Protein AF-A0AAU2W0Y4-F1 (afdb_monomer_lite)

pLDDT: mean 79.83, std 18.47, range [39.81, 97.69]

Structure (mmCIF, N/CA/C/O backbone):
data_AF-A0AAU2W0Y4-F1
#
_entry.id   AF-A0AAU2W0Y4-F1
#
loop_
_atom_site.group_PDB
_atom_site.id
_atom_site.type_symbol
_atom_site.label_atom_id
_atom_site.label_alt_id
_atom_site.label_comp_id
_atom_site.label_asym_id
_atom_site.label_entity_id
_atom_site.label_seq_id
_atom_site.pdbx_PDB_ins_code
_atom_site.Cartn_x
_atom_site.Cartn_y
_atom_site.Cartn_z
_atom_site.occupancy
_atom_site.B_iso_or_equiv
_atom_site.auth_seq_id
_atom_site.auth_comp_id
_atom_site.auth_asym_id
_atom_site.auth_atom_id
_atom_site.pdbx_PDB_model_num
ATOM 1 N N . MET A 1 1 ? -5.511 11.764 26.753 1.00 40.94 1 MET A N 1
ATOM 2 C CA . MET A 1 1 ? -4.350 10.868 26.915 1.00 40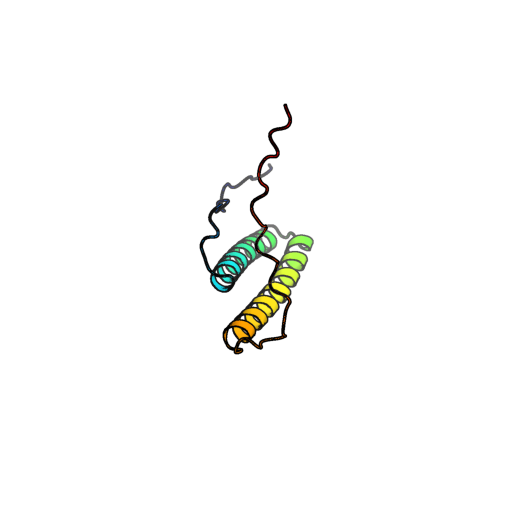.94 1 MET A CA 1
ATOM 3 C C . MET A 1 1 ? -3.888 10.467 25.529 1.00 40.94 1 MET A C 1
ATOM 5 O O . MET A 1 1 ? -4.533 9.649 24.896 1.00 40.94 1 MET A O 1
ATOM 9 N N . ILE A 1 2 ? -2.864 11.138 25.008 1.00 41.22 2 ILE A N 1
ATOM 10 C CA . ILE A 1 2 ? -2.323 10.858 23.676 1.00 41.22 2 ILE A CA 1
ATOM 11 C C . ILE A 1 2 ? -1.320 9.724 23.881 1.00 41.22 2 ILE A C 1
ATOM 13 O O . ILE A 1 2 ? -0.208 9.955 24.353 1.00 41.22 2 ILE A O 1
ATOM 17 N N . GLY A 1 3 ? -1.757 8.488 23.646 1.00 39.81 3 GLY A N 1
ATOM 18 C CA . GLY A 1 3 ? -0.917 7.298 23.734 1.00 39.81 3 GLY A CA 1
ATOM 19 C C . GLY A 1 3 ? 0.100 7.279 22.599 1.00 39.81 3 GLY A C 1
ATOM 20 O O . GLY A 1 3 ? -0.109 6.634 21.577 1.00 39.81 3 GLY A O 1
ATOM 21 N N . ILE A 1 4 ? 1.208 7.998 22.768 1.00 50.03 4 ILE A N 1
ATOM 22 C CA . ILE A 1 4 ? 2.388 7.856 21.916 1.00 50.03 4 ILE A CA 1
ATOM 23 C C . ILE A 1 4 ? 3.060 6.535 22.311 1.00 50.03 4 ILE A C 1
ATOM 25 O O . ILE A 1 4 ? 3.946 6.505 23.160 1.00 50.03 4 ILE A O 1
ATOM 29 N N . LEU A 1 5 ? 2.607 5.421 21.735 1.00 47.41 5 LEU A N 1
ATOM 30 C CA . LEU A 1 5 ? 3.335 4.154 21.797 1.00 47.41 5 LEU A CA 1
ATOM 31 C C . LEU A 1 5 ? 4.528 4.222 20.820 1.00 47.41 5 LEU A C 1
ATOM 33 O O . LEU A 1 5 ? 4.320 4.381 19.613 1.00 47.41 5 LEU A O 1
ATOM 37 N N . PRO A 1 6 ? 5.780 4.109 21.304 1.00 53.19 6 PRO A N 1
ATOM 38 C CA . PRO A 1 6 ? 6.969 4.132 20.468 1.00 53.19 6 PRO A CA 1
ATOM 39 C C . PRO A 1 6 ? 7.154 2.731 19.893 1.00 53.19 6 PRO A C 1
ATOM 41 O O . PRO A 1 6 ? 7.635 1.828 20.571 1.00 53.19 6 PRO A O 1
ATOM 44 N N . GLY A 1 7 ? 6.717 2.506 18.660 1.00 45.34 7 GLY A N 1
ATOM 45 C CA . GLY A 1 7 ? 6.619 1.123 18.211 1.00 45.34 7 GLY A CA 1
ATOM 46 C C . GLY A 1 7 ? 6.476 0.917 16.727 1.00 45.34 7 GLY A C 1
ATOM 47 O O . GLY A 1 7 ? 5.701 0.059 16.356 1.00 45.34 7 GLY A O 1
ATOM 48 N N . LEU A 1 8 ? 7.205 1.667 15.903 1.00 45.44 8 LEU A N 1
ATOM 49 C CA . LEU A 1 8 ? 7.751 1.177 14.636 1.00 45.44 8 LEU A CA 1
ATOM 50 C C . LEU A 1 8 ? 8.947 2.065 14.317 1.00 45.44 8 LEU A C 1
ATOM 52 O O . LEU A 1 8 ? 8.824 3.264 14.069 1.00 45.44 8 LEU A O 1
ATOM 56 N N . ARG A 1 9 ? 10.135 1.475 14.456 1.00 52.22 9 ARG A N 1
ATOM 57 C CA . ARG A 1 9 ? 11.406 2.109 14.128 1.00 52.22 9 ARG A CA 1
ATOM 58 C C . ARG A 1 9 ? 11.279 2.809 12.783 1.00 52.22 9 ARG A C 1
ATOM 60 O O . ARG A 1 9 ? 10.976 2.181 11.774 1.00 52.22 9 ARG A O 1
ATOM 67 N N . CYS A 1 10 ? 11.635 4.086 12.784 1.00 41.81 10 CYS A N 1
ATOM 68 C CA . CYS A 1 10 ? 12.275 4.733 11.656 1.00 41.81 10 CYS A CA 1
ATOM 69 C C . CYS A 1 10 ? 13.496 3.876 11.260 1.00 41.81 10 CYS A C 1
ATOM 71 O O . CYS A 1 10 ? 14.606 4.083 11.745 1.00 41.81 10 CYS A O 1
ATOM 73 N N . LEU A 1 11 ? 13.288 2.828 10.458 1.00 45.41 11 LEU A N 1
ATOM 74 C CA . LEU A 1 11 ? 14.351 2.052 9.829 1.00 45.41 11 LEU A CA 1
ATOM 75 C C . LEU A 1 11 ? 14.896 2.908 8.687 1.00 45.41 11 LEU A C 1
ATOM 77 O O . LEU A 1 11 ? 14.592 2.740 7.510 1.00 45.41 11 LEU A O 1
ATOM 81 N N . HIS A 1 12 ? 15.719 3.874 9.082 1.00 52.03 12 HIS A N 1
ATOM 82 C CA . HIS A 1 12 ? 16.594 4.674 8.239 1.00 52.03 12 HIS A CA 1
ATOM 83 C C . HIS A 1 12 ? 17.704 3.806 7.606 1.00 52.03 12 HIS A C 1
ATOM 85 O O . HIS A 1 12 ? 18.880 4.137 7.673 1.00 52.03 12 HIS A O 1
ATOM 91 N N . GLN A 1 13 ? 17.376 2.666 6.993 1.00 53.81 13 GLN A N 1
ATOM 92 C CA . GLN A 1 13 ? 18.331 1.901 6.187 1.00 53.81 13 GLN A CA 1
ATOM 93 C C . GLN A 1 13 ? 17.608 1.078 5.118 1.00 53.81 13 GLN A C 1
ATOM 95 O O . GLN A 1 13 ? 17.450 -0.133 5.204 1.00 53.81 13 GLN A O 1
ATOM 100 N N . THR A 1 14 ? 17.207 1.760 4.046 1.00 50.97 14 THR A N 1
ATOM 101 C CA . THR A 1 14 ? 16.745 1.115 2.811 1.00 50.97 14 THR A CA 1
ATOM 102 C C . THR A 1 14 ? 17.955 0.708 1.972 1.00 50.97 14 THR A C 1
ATOM 104 O O . THR A 1 14 ? 18.307 1.349 0.988 1.00 50.97 14 THR A O 1
ATOM 107 N N . ARG A 1 15 ? 18.640 -0.359 2.397 1.00 52.53 15 ARG A N 1
ATOM 108 C CA . ARG A 1 15 ? 19.684 -1.032 1.599 1.00 52.53 15 ARG A CA 1
ATOM 109 C C . ARG A 1 15 ? 19.156 -2.272 0.859 1.00 52.53 15 ARG A C 1
ATOM 111 O O . ARG A 1 15 ? 19.947 -3.022 0.298 1.00 52.53 15 ARG A O 1
ATOM 118 N N . GLY A 1 16 ? 17.840 -2.494 0.873 1.00 60.53 16 GLY A N 1
ATOM 119 C CA . GLY A 1 16 ? 17.159 -3.583 0.168 1.00 60.53 16 GLY A CA 1
ATOM 120 C C . GLY A 1 16 ? 16.666 -3.180 -1.224 1.00 60.53 16 GLY A C 1
ATOM 121 O O . GLY A 1 16 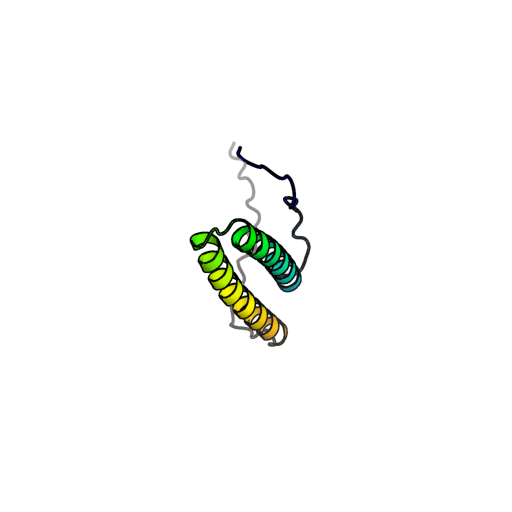? 16.433 -2.003 -1.506 1.00 60.53 16 GLY A O 1
ATOM 122 N N . GLY A 1 17 ? 16.496 -4.170 -2.106 1.00 72.44 17 GLY A N 1
ATOM 123 C CA . GLY A 1 17 ? 15.875 -3.976 -3.418 1.00 72.44 17 GLY A CA 1
ATOM 124 C C . GLY A 1 17 ? 14.423 -3.491 -3.312 1.00 72.44 17 GLY A C 1
ATOM 125 O O . GLY A 1 17 ? 13.773 -3.639 -2.278 1.00 72.44 17 GLY A O 1
ATOM 126 N N . SER A 1 18 ? 13.893 -2.929 -4.401 1.00 83.50 18 SER A N 1
ATOM 127 C CA . SER A 1 18 ? 12.559 -2.306 -4.428 1.00 83.50 18 SER A CA 1
ATOM 128 C C . SER A 1 18 ? 11.425 -3.219 -3.942 1.00 83.50 18 SER A C 1
ATOM 130 O O . SER A 1 18 ? 10.490 -2.720 -3.329 1.00 83.50 18 SER A O 1
ATOM 132 N N . LEU A 1 19 ? 11.507 -4.535 -4.171 1.00 88.56 19 LEU A N 1
ATOM 133 C CA . LEU A 1 19 ? 10.504 -5.507 -3.714 1.00 88.56 19 LEU A CA 1
ATOM 134 C C . LEU A 1 19 ? 10.517 -5.725 -2.196 1.00 88.56 19 LEU A C 1
ATOM 136 O O . LEU A 1 19 ? 9.461 -5.662 -1.578 1.00 88.56 19 LEU A O 1
ATOM 140 N N . SER A 1 20 ? 11.695 -5.909 -1.595 1.00 88.81 20 SER A N 1
ATOM 141 C CA . SER A 1 20 ? 11.832 -6.102 -0.141 1.00 88.81 20 SER A CA 1
ATOM 142 C C . SER A 1 20 ? 11.302 -4.889 0.627 1.00 88.81 20 SER A C 1
ATOM 144 O O . SER A 1 20 ? 10.567 -5.042 1.597 1.00 88.81 20 SER A O 1
ATOM 146 N N . ARG A 1 21 ? 11.561 -3.675 0.130 1.00 89.94 21 ARG A N 1
ATOM 147 C CA . ARG A 1 21 ? 11.008 -2.454 0.728 1.00 89.94 21 ARG A CA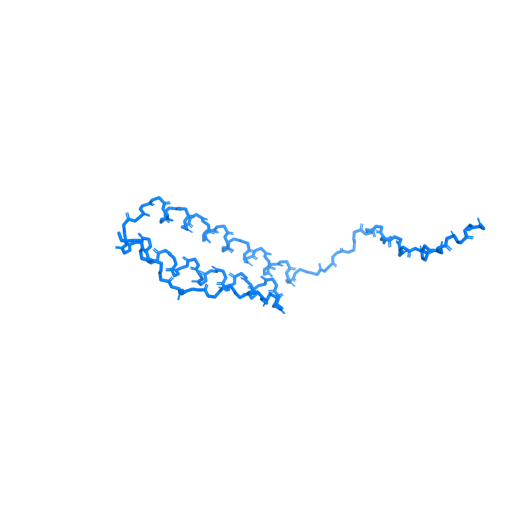 1
ATOM 148 C C . ARG A 1 21 ? 9.477 -2.393 0.661 1.00 89.94 21 ARG A C 1
ATOM 150 O O . ARG A 1 21 ? 8.852 -1.850 1.566 1.00 89.94 21 ARG A O 1
ATOM 157 N N . LEU A 1 22 ? 8.865 -2.890 -0.416 1.00 93.12 22 LEU A N 1
ATOM 158 C CA . LEU A 1 22 ? 7.403 -2.910 -0.531 1.00 93.12 22 LEU A CA 1
ATOM 159 C C . LEU A 1 22 ? 6.777 -3.893 0.466 1.00 93.12 22 LEU A C 1
ATOM 161 O O . LEU A 1 22 ? 5.734 -3.583 1.026 1.00 93.12 22 LEU A O 1
ATOM 165 N N . GLU A 1 23 ? 7.424 -5.026 0.733 1.00 92.50 23 GLU A N 1
ATOM 166 C CA . GLU A 1 23 ? 6.963 -6.005 1.730 1.00 92.50 23 GLU A CA 1
ATOM 167 C C . GLU A 1 23 ? 7.026 -5.445 3.157 1.00 92.50 23 GLU A C 1
ATOM 169 O O . GLU A 1 23 ? 6.074 -5.590 3.922 1.00 92.50 23 GLU A O 1
ATOM 174 N N . GLU A 1 24 ? 8.103 -4.731 3.494 1.00 92.06 24 GLU A N 1
ATOM 175 C CA . GLU A 1 24 ? 8.227 -4.033 4.781 1.00 92.06 24 GLU A CA 1
ATOM 176 C C . GLU A 1 24 ? 7.117 -2.987 4.979 1.00 92.06 24 GLU A C 1
ATOM 178 O O . GLU A 1 24 ? 6.528 -2.894 6.056 1.00 92.06 24 GLU A O 1
ATOM 183 N N . LEU A 1 25 ? 6.801 -2.219 3.931 1.00 94.25 25 LEU A N 1
ATOM 184 C CA . LEU A 1 25 ? 5.723 -1.228 3.968 1.00 94.25 25 LEU A CA 1
ATOM 185 C C . LEU A 1 25 ? 4.338 -1.876 4.086 1.00 94.25 25 LEU A C 1
ATOM 187 O O . LEU A 1 25 ? 3.489 -1.349 4.800 1.00 94.25 25 LEU A O 1
ATOM 191 N N . GLU A 1 26 ? 4.100 -3.009 3.419 1.00 95.50 26 GLU A N 1
ATOM 192 C CA . GLU A 1 26 ? 2.847 -3.761 3.566 1.00 95.50 26 GLU A CA 1
ATOM 193 C C . GLU A 1 26 ? 2.649 -4.210 5.021 1.00 95.50 26 GLU A C 1
ATOM 195 O O . GLU A 1 26 ? 1.565 -4.033 5.578 1.00 95.50 26 GLU A O 1
ATOM 200 N N . ALA A 1 27 ? 3.706 -4.715 5.666 1.00 95.62 27 ALA A N 1
ATOM 201 C CA . ALA A 1 27 ? 3.662 -5.124 7.067 1.00 95.62 27 ALA A CA 1
ATOM 202 C C . ALA A 1 27 ? 3.382 -3.949 8.028 1.00 95.62 27 ALA A C 1
ATOM 204 O O . ALA A 1 27 ? 2.545 -4.086 8.923 1.00 95.62 27 ALA A O 1
ATOM 205 N N . ASP A 1 28 ? 4.027 -2.789 7.832 1.00 95.31 28 ASP A N 1
ATOM 206 C CA . ASP A 1 28 ? 3.755 -1.575 8.627 1.00 95.31 28 ASP A CA 1
ATOM 207 C C . ASP A 1 28 ? 2.296 -1.118 8.475 1.00 95.31 28 ASP A C 1
ATOM 209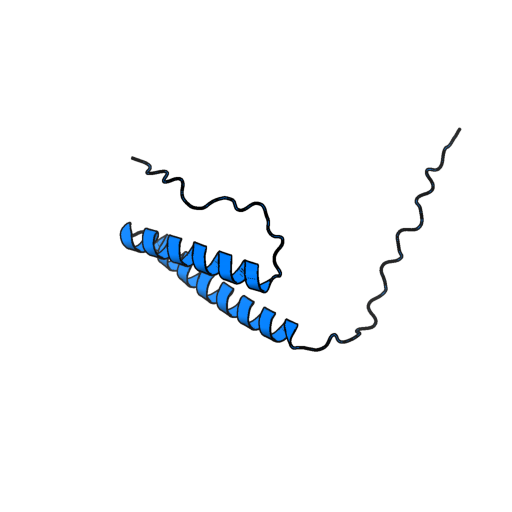 O O . ASP A 1 28 ? 1.622 -0.824 9.465 1.00 95.31 28 ASP A O 1
ATOM 213 N N . LEU A 1 29 ? 1.773 -1.107 7.245 1.00 96.31 29 LEU A N 1
ATOM 214 C CA . LEU A 1 29 ? 0.391 -0.709 6.977 1.00 96.31 29 LEU A CA 1
ATOM 215 C C . LEU A 1 29 ? -0.624 -1.658 7.622 1.00 96.31 29 LEU A C 1
ATOM 217 O O . LEU A 1 29 ? -1.595 -1.183 8.205 1.00 96.31 29 LEU A O 1
ATOM 221 N N . LEU A 1 30 ? -0.391 -2.972 7.595 1.00 97.25 30 LEU A N 1
ATOM 222 C CA . LEU A 1 30 ? -1.259 -3.941 8.276 1.00 97.25 30 LEU A CA 1
ATOM 223 C C . LEU A 1 30 ? -1.265 -3.740 9.800 1.00 97.25 30 LEU A C 1
ATOM 225 O O . LEU A 1 30 ? -2.320 -3.810 10.430 1.00 97.25 30 LEU A O 1
ATOM 229 N N . ALA A 1 31 ? -0.111 -3.433 10.399 1.00 96.12 31 ALA A N 1
ATOM 230 C CA . ALA A 1 31 ? -0.029 -3.132 11.828 1.00 96.12 31 ALA A CA 1
ATOM 231 C C . ALA A 1 31 ? -0.780 -1.839 12.199 1.00 96.12 31 ALA A C 1
ATOM 233 O O . ALA A 1 31 ? -1.349 -1.732 13.287 1.00 96.12 31 ALA A O 1
ATOM 234 N N . ARG A 1 32 ? -0.795 -0.843 11.306 1.00 95.69 32 ARG A N 1
ATOM 235 C CA . ARG A 1 32 ? -1.582 0.387 11.486 1.00 95.69 32 ARG A CA 1
ATOM 236 C C . ARG A 1 32 ? -3.073 0.156 11.290 1.00 95.69 32 ARG A C 1
ATOM 238 O O . ARG A 1 32 ? -3.842 0.702 12.071 1.00 95.69 32 ARG A O 1
ATOM 245 N N . LEU A 1 33 ? -3.461 -0.663 10.310 1.00 96.25 33 LEU A N 1
ATOM 246 C CA . LEU A 1 33 ? -4.858 -1.018 10.063 1.00 96.25 33 LEU A CA 1
ATOM 247 C C . LEU A 1 33 ? -5.483 -1.620 11.318 1.00 96.25 33 LEU A C 1
ATOM 249 O O . LEU A 1 33 ? -6.497 -1.126 11.790 1.00 96.25 33 LEU A O 1
ATOM 253 N N . ARG A 1 34 ? -4.805 -2.605 11.916 1.00 96.62 34 ARG A N 1
ATOM 254 C CA . ARG A 1 34 ? -5.261 -3.248 13.148 1.00 96.62 34 ARG A CA 1
ATOM 255 C C . ARG A 1 34 ? -5.500 -2.246 14.280 1.00 96.62 34 ARG A C 1
ATOM 257 O O . ARG A 1 34 ? -6.522 -2.311 14.947 1.00 96.62 34 ARG A O 1
ATOM 264 N N . ARG A 1 35 ? -4.582 -1.294 14.478 1.00 95.00 35 ARG A N 1
ATOM 265 C CA . ARG A 1 35 ? -4.759 -0.241 15.491 1.00 95.00 35 ARG A CA 1
ATOM 266 C C . ARG A 1 35 ? -5.925 0.684 15.160 1.00 95.00 35 ARG A C 1
ATOM 268 O O . ARG A 1 35 ? -6.674 1.049 16.053 1.00 95.00 35 ARG A O 1
ATOM 275 N N . ALA A 1 36 ? -6.085 1.061 13.894 1.00 96.19 36 ALA A N 1
ATOM 276 C CA . ALA A 1 36 ? -7.198 1.901 13.469 1.00 96.19 36 ALA A CA 1
ATOM 277 C C . ALA A 1 36 ? -8.553 1.191 13.656 1.00 96.19 36 ALA A C 1
ATOM 279 O O . ALA A 1 36 ? -9.523 1.838 14.033 1.00 96.19 36 ALA A O 1
ATOM 280 N N . GLU A 1 37 ? -8.616 -0.128 13.452 1.00 95.56 37 GLU A N 1
ATOM 281 C CA . GLU A 1 37 ? -9.795 -0.950 13.751 1.00 95.56 37 GLU A CA 1
ATOM 282 C C . GLU A 1 37 ? -10.062 -1.032 15.263 1.00 95.56 37 GLU A C 1
ATOM 284 O O . GLU A 1 37 ? -11.191 -0.808 15.693 1.00 95.56 37 GLU A O 1
ATOM 289 N N . GLU A 1 38 ? -9.028 -1.291 16.073 1.00 96.12 38 GLU A N 1
ATOM 290 C CA . GLU A 1 38 ? -9.118 -1.366 17.542 1.00 96.12 38 GLU A CA 1
ATOM 291 C C . GLU A 1 38 ? -9.575 -0.033 18.170 1.00 96.12 38 GLU A C 1
ATOM 293 O O . GLU A 1 38 ? -10.392 -0.026 19.089 1.00 96.12 38 GLU A O 1
ATOM 298 N N . GLU A 1 39 ? -9.099 1.096 17.643 1.00 93.94 39 GLU A N 1
ATOM 299 C CA . GLU A 1 39 ? -9.437 2.452 18.103 1.00 93.94 39 GLU A CA 1
ATOM 300 C C . GLU A 1 39 ? -10.672 3.045 17.386 1.00 93.94 39 GLU A C 1
ATOM 302 O O . GLU A 1 39 ? -11.059 4.191 17.632 1.00 93.94 39 GLU A O 1
ATOM 307 N N . ASN A 1 40 ? -11.302 2.280 16.484 1.00 93.38 40 ASN A N 1
ATOM 308 C CA . ASN A 1 40 ? -12.454 2.678 15.668 1.00 93.38 40 ASN A CA 1
ATOM 309 C C . ASN A 1 40 ? -12.241 3.990 14.875 1.00 93.38 40 ASN A C 1
ATOM 311 O O . ASN A 1 40 ? -13.140 4.824 14.718 1.00 93.38 40 ASN A O 1
ATOM 315 N N . TRP A 1 41 ? -11.033 4.184 14.349 1.00 95.75 41 TRP A N 1
ATOM 316 C CA . TRP A 1 41 ? -10.668 5.304 13.483 1.00 95.75 41 TRP A CA 1
ATOM 317 C C . TRP A 1 41 ? -11.077 5.022 12.035 1.00 95.75 41 TRP A C 1
ATOM 319 O O . TRP A 1 41 ? -10.243 4.726 11.181 1.00 95.75 41 TRP A O 1
ATOM 329 N N . LEU A 1 42 ? -12.376 5.144 11.751 1.00 88.81 42 LEU A N 1
ATOM 330 C CA . LEU A 1 42 ? -12.976 4.838 10.441 1.00 88.81 42 LEU A CA 1
ATOM 331 C C . LEU A 1 42 ? -12.240 5.491 9.255 1.00 88.81 42 LEU A C 1
ATOM 333 O O . LEU A 1 42 ? -11.945 4.817 8.272 1.00 88.81 42 LEU A O 1
ATOM 337 N N . GLY A 1 43 ? -11.871 6.773 9.368 1.00 88.31 43 GLY A N 1
ATOM 338 C CA . GLY A 1 43 ? -11.156 7.479 8.296 1.00 88.31 43 GLY A CA 1
ATOM 339 C C . GLY A 1 43 ? -9.750 6.930 8.019 1.00 88.31 43 GLY A C 1
ATOM 340 O O . GLY A 1 43 ? -9.325 6.859 6.867 1.00 88.31 43 GLY A O 1
ATOM 341 N N . GLU A 1 44 ? -9.039 6.485 9.058 1.00 92.81 44 GLU A N 1
ATOM 342 C CA . GLU A 1 44 ? -7.714 5.871 8.909 1.00 92.81 44 GLU A CA 1
ATOM 343 C C . GLU A 1 44 ? -7.826 4.460 8.318 1.00 92.81 44 GLU A C 1
ATOM 345 O O . GLU A 1 44 ? -7.037 4.097 7.448 1.00 92.81 44 GLU A O 1
ATOM 350 N N . VAL A 1 45 ? -8.837 3.680 8.719 1.00 95.19 45 VAL A N 1
ATOM 351 C CA . VAL A 1 45 ? -9.105 2.342 8.160 1.00 95.19 45 VAL A CA 1
ATOM 352 C C . VAL A 1 45 ? -9.322 2.415 6.645 1.00 95.19 45 VAL A C 1
ATOM 354 O O . VAL A 1 45 ? -8.701 1.661 5.891 1.00 95.19 45 VAL A O 1
ATOM 357 N N . GLU A 1 46 ? -10.163 3.338 6.175 1.00 95.69 46 GLU A N 1
ATOM 358 C CA . GLU A 1 46 ? -10.422 3.528 4.742 1.00 95.69 46 GLU A CA 1
ATOM 359 C C . GLU A 1 46 ? -9.155 3.944 3.980 1.00 95.69 46 GLU A C 1
ATOM 361 O O . GLU A 1 46 ? -8.809 3.339 2.958 1.00 95.69 46 GLU A O 1
ATOM 366 N N . GLY A 1 47 ? -8.418 4.930 4.503 1.00 95.88 47 GLY A N 1
ATOM 367 C CA . GLY A 1 47 ? -7.180 5.414 3.893 1.00 95.88 47 GLY A CA 1
ATOM 368 C C . GLY A 1 47 ? -6.086 4.344 3.816 1.00 95.88 47 GLY A C 1
ATOM 369 O O . GLY A 1 47 ? -5.404 4.210 2.790 1.00 95.88 47 GLY A O 1
ATOM 370 N N . ILE A 1 48 ? -5.937 3.532 4.866 1.00 95.88 48 ILE A N 1
ATOM 371 C CA . ILE A 1 48 ? -4.958 2.440 4.911 1.00 95.88 48 ILE A CA 1
ATOM 372 C C . ILE A 1 48 ? -5.345 1.324 3.936 1.00 95.88 48 ILE A C 1
ATOM 374 O O . ILE A 1 48 ? -4.480 0.851 3.197 1.00 95.88 48 ILE A O 1
ATOM 378 N N . ASN A 1 49 ? -6.624 0.945 3.858 1.00 97.38 49 ASN A N 1
ATOM 379 C CA . ASN A 1 49 ? -7.099 -0.060 2.902 1.00 97.38 49 ASN A CA 1
ATOM 380 C C . ASN A 1 49 ? -6.858 0.360 1.446 1.00 97.38 49 ASN A C 1
ATOM 382 O O . ASN A 1 49 ? -6.356 -0.432 0.642 1.00 97.38 49 ASN A O 1
ATOM 386 N N . LEU A 1 50 ? -7.145 1.621 1.110 1.00 97.00 50 LEU A N 1
ATOM 387 C CA . LEU A 1 50 ? -6.865 2.163 -0.219 1.00 97.00 50 LEU A CA 1
ATOM 388 C C . LEU A 1 50 ? -5.363 2.123 -0.532 1.00 97.00 50 LEU A C 1
ATOM 390 O O . LEU A 1 50 ? -4.948 1.690 -1.610 1.00 97.00 50 LEU A O 1
ATOM 394 N N . THR A 1 51 ? -4.534 2.529 0.429 1.00 96.50 51 THR A N 1
ATOM 395 C CA . THR A 1 51 ? -3.074 2.512 0.279 1.00 96.50 51 THR A CA 1
ATOM 396 C C . THR A 1 51 ? -2.543 1.087 0.097 1.00 96.50 51 THR A C 1
ATOM 398 O O . THR A 1 51 ? -1.699 0.857 -0.770 1.00 96.50 51 THR A O 1
ATOM 401 N N . LEU A 1 52 ? -3.067 0.111 0.848 1.00 97.69 52 LEU A N 1
ATOM 402 C CA . LEU A 1 52 ? -2.731 -1.308 0.703 1.00 97.69 52 LEU A CA 1
ATOM 403 C C . LEU A 1 52 ? -3.058 -1.830 -0.701 1.00 97.69 52 LEU A C 1
ATOM 405 O O . LEU A 1 52 ? -2.233 -2.525 -1.299 1.00 97.69 52 LEU A O 1
ATOM 409 N N . ALA A 1 53 ? -4.215 -1.465 -1.260 1.00 97.38 53 ALA A N 1
ATOM 410 C CA . ALA A 1 53 ? -4.591 -1.854 -2.619 1.00 97.38 53 ALA A CA 1
ATOM 411 C C . ALA A 1 53 ? -3.588 -1.327 -3.662 1.00 97.38 53 ALA A C 1
ATOM 413 O O . ALA A 1 53 ? -3.084 -2.093 -4.490 1.00 97.38 53 ALA A O 1
ATOM 414 N N . PHE A 1 54 ? -3.220 -0.044 -3.583 1.00 97.12 54 PHE A N 1
ATOM 415 C CA . PHE A 1 54 ? -2.213 0.538 -4.476 1.00 97.12 54 PHE A CA 1
ATOM 416 C C . PHE A 1 54 ? -0.824 -0.080 -4.293 1.00 97.12 54 PHE A C 1
ATOM 418 O O . PHE A 1 54 ? -0.105 -0.294 -5.274 1.00 97.12 54 PHE A O 1
ATOM 425 N N . LEU A 1 55 ? -0.433 -0.385 -3.055 1.00 96.75 55 LEU A N 1
ATOM 426 C CA . LEU A 1 55 ? 0.870 -0.968 -2.757 1.00 96.75 55 LEU A CA 1
ATOM 427 C C . LEU A 1 55 ? 0.999 -2.389 -3.321 1.00 96.75 55 LEU A C 1
ATOM 429 O O . LEU A 1 55 ? 2.024 -2.713 -3.929 1.00 96.75 55 LEU A O 1
ATOM 433 N N . ARG A 1 56 ? -0.052 -3.208 -3.214 1.00 96.25 56 ARG A N 1
ATOM 434 C CA . ARG A 1 56 ? -0.102 -4.549 -3.821 1.00 96.25 56 ARG A CA 1
ATOM 435 C C . ARG A 1 56 ? 0.005 -4.485 -5.342 1.00 96.25 56 ARG A C 1
ATOM 437 O O . ARG A 1 56 ? 0.873 -5.144 -5.915 1.00 96.25 56 ARG A O 1
ATOM 444 N N . ALA A 1 57 ? -0.757 -3.595 -5.982 1.00 96.50 57 ALA A N 1
ATOM 445 C CA . ALA A 1 57 ? -0.650 -3.362 -7.423 1.00 96.50 57 ALA A CA 1
ATOM 446 C C . ALA A 1 57 ? 0.774 -2.927 -7.834 1.00 96.50 57 ALA A C 1
ATOM 448 O O . ALA A 1 57 ? 1.326 -3.385 -8.838 1.00 96.50 57 ALA A O 1
ATOM 449 N N . LYS A 1 58 ? 1.428 -2.079 -7.028 1.00 94.81 58 LYS A N 1
ATOM 450 C CA . LYS A 1 58 ? 2.815 -1.653 -7.267 1.00 94.81 58 LYS A CA 1
ATOM 451 C C . LYS A 1 58 ? 3.819 -2.798 -7.126 1.00 94.81 58 LYS A C 1
ATOM 453 O O . LYS A 1 58 ? 4.808 -2.835 -7.869 1.00 94.81 58 LYS A O 1
ATOM 458 N N . ARG A 1 59 ? 3.600 -3.715 -6.185 1.00 94.88 59 ARG A N 1
ATOM 459 C CA . ARG A 1 59 ? 4.442 -4.901 -5.988 1.00 94.88 59 ARG A CA 1
ATOM 460 C C . ARG A 1 59 ? 4.351 -5.837 -7.187 1.00 94.88 59 ARG A C 1
ATOM 462 O O . ARG A 1 59 ? 5.391 -6.211 -7.725 1.00 94.88 59 ARG A O 1
ATOM 469 N N . GLU A 1 60 ? 3.145 -6.123 -7.665 1.00 94.88 60 GLU A N 1
ATOM 470 C CA . GLU A 1 60 ? 2.920 -6.927 -8.873 1.00 94.88 60 GLU A CA 1
ATOM 471 C C . GLU A 1 60 ? 3.569 -6.296 -10.111 1.00 94.88 60 GLU A C 1
ATOM 473 O O . GLU A 1 60 ? 4.275 -6.968 -10.867 1.00 94.88 60 GLU A O 1
ATOM 478 N N . GLU A 1 61 ? 3.406 -4.982 -10.290 1.00 94.00 61 GLU A N 1
ATOM 479 C CA . GLU A 1 61 ? 4.071 -4.222 -11.351 1.00 94.00 61 GLU A CA 1
ATOM 480 C C . GLU A 1 61 ? 5.594 -4.370 -11.278 1.00 94.00 61 GLU A C 1
ATOM 482 O O . GLU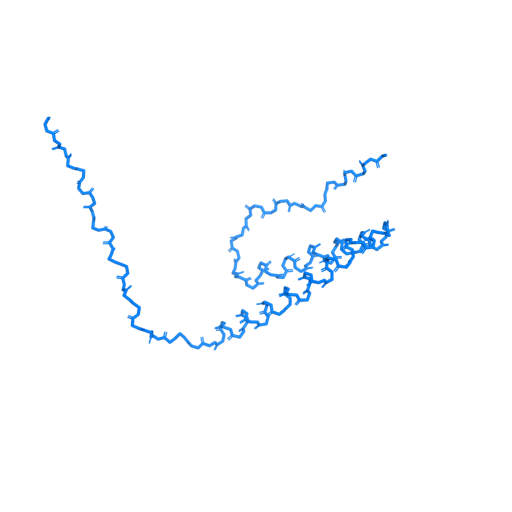 A 1 61 ? 6.254 -4.647 -12.281 1.00 94.00 61 GLU A O 1
ATOM 487 N N . THR A 1 62 ? 6.164 -4.195 -10.085 1.00 92.12 62 THR A N 1
ATOM 488 C CA . THR A 1 62 ? 7.610 -4.284 -9.865 1.00 92.12 62 THR A CA 1
ATOM 489 C C . THR A 1 62 ? 8.108 -5.696 -10.154 1.00 92.12 62 THR A C 1
ATOM 491 O O . THR A 1 62 ? 9.095 -5.858 -10.867 1.00 92.12 62 THR A O 1
ATOM 494 N N . GLN A 1 63 ? 7.388 -6.719 -9.690 1.00 91.88 63 GLN A N 1
ATOM 495 C CA . GLN A 1 63 ? 7.729 -8.115 -9.938 1.00 91.88 63 GLN A CA 1
ATOM 496 C C . GLN A 1 63 ? 7.687 -8.443 -11.434 1.00 91.88 63 GLN A C 1
ATOM 498 O O . GLN A 1 63 ? 8.587 -9.108 -11.951 1.00 91.88 63 GLN A O 1
ATOM 503 N N . ARG A 1 64 ? 6.682 -7.935 -12.154 1.00 91.38 64 ARG A N 1
ATOM 504 C CA . ARG A 1 64 ? 6.581 -8.093 -13.608 1.00 91.38 64 ARG A CA 1
ATOM 505 C C . ARG A 1 64 ? 7.732 -7.399 -14.335 1.00 91.38 64 ARG A C 1
ATOM 507 O O . ARG A 1 64 ? 8.290 -7.976 -15.264 1.00 91.38 64 ARG A O 1
ATOM 514 N N . ARG A 1 65 ? 8.126 -6.198 -13.900 1.00 88.75 65 ARG A N 1
ATOM 515 C CA . ARG A 1 65 ? 9.273 -5.465 -14.466 1.00 88.75 65 ARG A CA 1
ATOM 516 C C . ARG A 1 65 ? 10.591 -6.193 -14.254 1.00 88.75 65 ARG A C 1
ATOM 518 O O . ARG A 1 65 ? 11.366 -6.269 -15.195 1.00 88.75 65 ARG A O 1
ATOM 525 N N . THR A 1 66 ? 10.824 -6.763 -13.073 1.00 86.12 66 THR A N 1
ATOM 526 C CA . THR A 1 66 ? 12.035 -7.551 -12.793 1.00 86.12 66 THR A CA 1
ATOM 527 C C . THR A 1 66 ? 12.163 -8.762 -13.720 1.00 86.12 66 THR A C 1
ATOM 529 O O . THR A 1 66 ? 13.271 -9.144 -14.076 1.00 86.12 66 THR A O 1
ATOM 532 N N . ARG A 1 67 ? 11.040 -9.358 -14.139 1.00 86.69 67 ARG A N 1
ATOM 533 C CA . ARG A 1 67 ? 11.025 -10.495 -15.075 1.00 86.69 67 ARG A CA 1
ATOM 534 C C . ARG A 1 67 ? 11.170 -10.086 -16.543 1.00 86.69 67 ARG A C 1
ATOM 536 O O . ARG A 1 67 ? 11.441 -10.943 -17.379 1.00 86.69 67 ARG A O 1
ATOM 543 N N . ARG A 1 68 ? 10.952 -8.812 -16.884 1.00 85.94 68 ARG A N 1
ATOM 544 C CA . ARG A 1 68 ? 11.024 -8.337 -18.268 1.00 85.94 68 ARG A CA 1
ATOM 545 C C . ARG A 1 68 ? 12.486 -8.047 -18.635 1.00 85.94 68 ARG A C 1
ATOM 547 O O . ARG A 1 68 ? 13.152 -7.335 -17.886 1.00 85.94 68 ARG A O 1
ATOM 554 N N . PRO A 1 69 ? 12.984 -8.531 -19.786 1.00 80.31 69 PRO A N 1
ATOM 555 C CA . PRO A 1 69 ? 14.319 -8.174 -20.248 1.00 80.31 69 PRO A CA 1
ATOM 556 C C . PRO A 1 69 ? 14.413 -6.667 -20.501 1.00 80.31 69 PRO A C 1
ATOM 558 O O . PRO A 1 69 ? 13.449 -6.034 -20.949 1.00 80.31 69 PRO A O 1
ATOM 561 N N . ALA A 1 70 ? 15.582 -6.096 -20.213 1.00 79.94 70 ALA A N 1
ATOM 562 C CA . ALA A 1 70 ? 15.874 -4.711 -20.545 1.00 79.94 70 ALA A CA 1
ATOM 563 C C . ALA A 1 70 ? 15.777 -4.520 -22.065 1.00 79.94 70 ALA A C 1
ATOM 565 O O . ALA A 1 70 ? 16.403 -5.251 -22.830 1.00 79.94 70 ALA A O 1
ATOM 566 N N . VAL A 1 71 ? 14.973 -3.547 -22.490 1.00 82.00 71 VAL A N 1
ATOM 567 C CA . VAL A 1 71 ? 14.891 -3.130 -23.891 1.00 82.00 71 VAL A CA 1
ATOM 568 C C . VAL A 1 71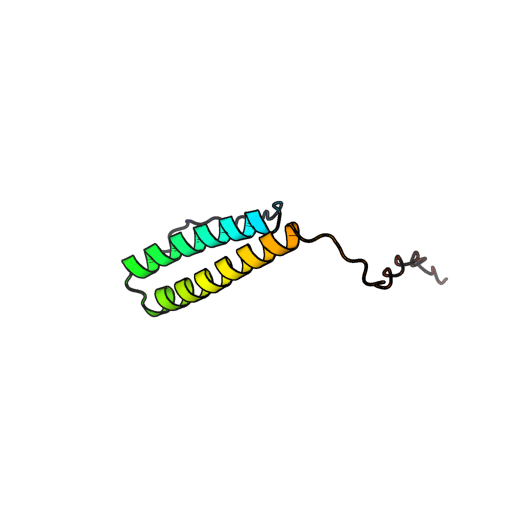 ? 15.792 -1.915 -24.047 1.00 82.00 71 VAL A C 1
ATOM 570 O O . VAL A 1 71 ? 15.614 -0.929 -23.330 1.00 82.00 71 VAL A O 1
ATOM 573 N N . ASP A 1 72 ? 16.755 -1.993 -24.960 1.00 82.88 72 ASP A N 1
ATOM 574 C CA . ASP A 1 72 ? 17.557 -0.834 -25.336 1.00 82.88 72 ASP A CA 1
ATOM 575 C C . ASP A 1 72 ? 16.693 0.123 -26.164 1.00 82.88 72 ASP A C 1
ATOM 577 O O . ASP A 1 72 ? 16.242 -0.208 -27.259 1.00 82.88 72 ASP A O 1
ATOM 581 N N . LEU A 1 73 ? 16.410 1.296 -25.598 1.00 83.50 73 LEU A N 1
ATOM 582 C CA . LEU A 1 73 ? 15.619 2.345 -26.245 1.00 83.50 73 LEU A CA 1
ATOM 583 C C . LEU A 1 73 ? 16.508 3.387 -26.944 1.00 83.50 73 LEU A C 1
ATOM 585 O O . LEU A 1 73 ? 16.002 4.427 -27.357 1.00 83.50 73 LEU A O 1
ATOM 589 N N . GLY A 1 74 ? 17.825 3.157 -27.036 1.00 85.12 74 GLY A N 1
ATOM 590 C CA . GLY A 1 74 ? 18.764 4.140 -27.579 1.00 85.12 74 GLY A CA 1
ATOM 591 C C . GLY A 1 74 ? 18.832 5.413 -26.731 1.00 85.12 74 GLY A C 1
ATOM 592 O O . GLY A 1 74 ? 19.045 6.502 -27.266 1.00 85.12 74 GLY A O 1
ATOM 593 N N . ILE A 1 75 ? 18.604 5.298 -25.411 1.00 79.75 75 ILE A N 1
ATOM 594 C CA . ILE A 1 75 ? 18.618 6.447 -24.494 1.00 79.75 75 ILE A CA 1
ATOM 595 C C . ILE A 1 75 ? 20.000 7.107 -24.572 1.00 79.75 75 ILE A C 1
ATOM 597 O O . ILE A 1 75 ? 21.005 6.424 -24.343 1.00 79.75 75 ILE A O 1
ATOM 601 N N . PRO A 1 76 ? 20.083 8.423 -24.847 1.00 78.31 76 PRO A N 1
ATOM 602 C CA . PRO A 1 76 ? 21.358 9.116 -24.889 1.00 78.31 76 PRO A CA 1
ATOM 603 C C . PRO A 1 76 ? 22.086 8.923 -23.562 1.00 78.31 76 PRO A C 1
ATOM 605 O O . PRO A 1 76 ? 21.582 9.301 -22.501 1.00 78.31 76 PRO A O 1
ATOM 608 N N . ARG A 1 77 ? 23.281 8.322 -23.612 1.00 77.31 77 ARG A N 1
ATOM 609 C CA . ARG A 1 77 ? 24.142 8.225 -22.433 1.00 77.31 77 ARG A CA 1
ATOM 610 C C . ARG A 1 77 ? 24.368 9.647 -21.945 1.00 77.31 77 ARG A C 1
ATOM 612 O O . ARG A 1 77 ? 24.881 10.474 -22.702 1.00 77.31 77 ARG A O 1
ATOM 619 N N . ALA A 1 78 ? 23.973 9.928 -20.701 1.00 74.06 78 ALA A N 1
ATOM 620 C CA . ALA A 1 78 ? 24.346 11.172 -20.049 1.00 74.06 78 ALA A CA 1
ATOM 621 C C . ALA A 1 78 ? 25.849 11.346 -20.274 1.00 74.06 78 ALA A C 1
ATOM 623 O O . ALA A 1 78 ? 26.624 10.438 -19.950 1.00 74.06 78 ALA A O 1
ATOM 624 N N . ARG A 1 79 ? 26.248 12.449 -20.925 1.00 73.81 79 ARG A N 1
ATOM 625 C CA . ARG A 1 79 ? 27.666 12.767 -21.093 1.00 73.81 79 ARG A CA 1
ATOM 626 C C . ARG A 1 79 ? 28.248 12.715 -19.692 1.00 73.81 79 ARG A C 1
ATOM 628 O O . ARG A 1 79 ? 27.824 13.511 -18.855 1.00 73.81 79 ARG A O 1
ATOM 635 N N . SER A 1 80 ? 29.137 11.751 -19.431 1.00 67.06 80 SER A N 1
ATOM 636 C CA . SER A 1 80 ? 29.921 11.724 -18.200 1.00 67.06 80 SER A CA 1
ATOM 637 C C . SER A 1 80 ? 30.411 13.144 -18.014 1.00 67.06 80 SER A C 1
ATOM 639 O O . SER A 1 80 ? 31.037 13.659 -18.942 1.00 67.06 80 SER A O 1
ATOM 641 N N . ALA A 1 81 ? 30.001 13.804 -16.927 1.00 64.81 81 ALA A N 1
ATOM 642 C CA . ALA A 1 81 ? 30.363 15.185 -16.673 1.00 64.81 81 ALA A CA 1
ATOM 643 C C . ALA A 1 81 ? 31.881 15.264 -16.810 1.00 64.81 81 ALA A C 1
ATOM 645 O O . ALA A 1 81 ? 32.613 14.731 -15.974 1.00 64.81 81 ALA A O 1
ATOM 646 N N . GLY A 1 82 ? 32.336 15.807 -17.942 1.00 59.66 82 GLY A N 1
ATOM 647 C CA . GLY A 1 82 ? 33.741 16.042 -18.182 1.00 59.66 82 GLY A CA 1
ATOM 648 C C . GLY A 1 82 ? 34.190 16.894 -17.020 1.00 59.66 82 GLY A C 1
ATOM 649 O O . GLY A 1 82 ? 33.568 17.926 -16.768 1.00 59.66 82 GLY A O 1
ATOM 650 N N . ASN A 1 83 ? 35.151 16.364 -16.261 1.00 62.41 83 ASN A N 1
ATOM 651 C CA . ASN A 1 83 ? 36.102 17.119 -15.463 1.00 62.41 83 ASN A CA 1
ATOM 652 C C . ASN A 1 83 ? 35.870 18.631 -15.580 1.00 62.41 83 ASN A C 1
ATOM 654 O O . ASN A 1 83 ? 36.398 19.284 -16.478 1.00 62.41 83 ASN A O 1
ATOM 658 N N . HIS A 1 84 ? 35.059 19.188 -14.675 1.00 62.72 84 HIS A N 1
ATOM 659 C CA . HIS A 1 84 ? 35.069 20.621 -14.441 1.00 62.72 84 HIS A CA 1
ATOM 660 C C . HIS A 1 84 ? 36.465 20.918 -13.902 1.00 62.72 84 HIS A C 1
ATOM 662 O O . HIS A 1 84 ? 36.711 20.857 -12.700 1.00 62.72 84 HIS A O 1
ATOM 668 N N . THR A 1 85 ? 37.416 21.118 -14.817 1.00 64.69 85 THR A N 1
ATOM 669 C CA . THR A 1 85 ? 38.699 21.722 -14.524 1.00 64.69 85 THR A CA 1
ATOM 670 C C . THR A 1 85 ? 38.329 23.032 -13.866 1.00 64.69 85 THR A C 1
ATOM 672 O O . THR A 1 85 ? 37.788 23.925 -14.528 1.00 64.69 85 THR A O 1
ATOM 675 N N . ARG A 1 86 ? 38.526 23.083 -12.547 1.00 59.09 86 ARG A N 1
ATOM 676 C CA . ARG A 1 86 ? 38.552 24.309 -11.768 1.00 59.09 86 ARG A CA 1
ATOM 677 C C . ARG A 1 86 ? 39.407 25.265 -12.593 1.00 59.09 86 ARG A C 1
ATOM 679 O O . ARG A 1 86 ? 40.595 25.018 -12.780 1.00 59.09 86 ARG A O 1
ATOM 686 N N . LYS A 1 87 ? 38.780 26.241 -13.251 1.00 63.16 87 LYS A N 1
ATOM 687 C CA . LYS A 1 87 ? 39.543 27.290 -13.912 1.00 63.16 87 LYS A CA 1
ATOM 688 C C . LYS A 1 87 ? 40.065 28.142 -12.773 1.00 63.16 87 LYS A C 1
ATOM 690 O O . LYS A 1 87 ? 39.330 28.972 -12.246 1.00 63.16 87 LYS A O 1
ATOM 695 N N . ASP A 1 88 ? 41.291 27.852 -12.366 1.00 62.03 88 ASP A N 1
ATOM 696 C CA . ASP A 1 88 ? 42.094 28.763 -11.573 1.00 62.03 88 ASP A CA 1
ATOM 697 C C . ASP A 1 88 ? 42.337 29.987 -12.468 1.00 62.03 88 ASP A C 1
ATOM 699 O O . ASP A 1 88 ? 43.139 29.953 -13.402 1.00 62.03 88 ASP A O 1
ATOM 703 N N . TYR A 1 89 ? 41.521 31.023 -12.274 1.00 52.09 89 TYR A N 1
ATOM 704 C CA . TYR A 1 89 ? 41.792 32.353 -12.810 1.00 52.09 89 TYR A CA 1
ATOM 705 C C . TYR A 1 89 ? 42.771 33.062 -11.856 1.00 52.09 89 TYR A C 1
ATOM 707 O O . TYR A 1 89 ? 42.673 32.827 -10.649 1.00 52.09 89 TYR A O 1
ATOM 715 N N . PRO A 1 90 ? 43.719 33.859 -12.387 1.00 64.94 90 PRO A N 1
ATOM 716 C CA . PRO A 1 90 ? 44.751 34.530 -11.595 1.00 64.94 90 PRO A CA 1
ATOM 717 C C . PRO A 1 90 ? 44.180 35.544 -10.600 1.00 64.94 90 PRO A C 1
ATOM 719 O O . PRO A 1 90 ? 43.117 36.138 -10.900 1.00 64.94 90 PRO A O 1
#

Organism: NCBI:txid2903610

Radius of gyration: 21.94 Å; chains: 1; bounding box: 58×45×54 Å

Sequence (90 aa):
MIGILPGLRCLHQTRGGSLSRLEELEADLLARLRRAEEENWLGEVEGINLTLAFLRAKREETQRRTRRPAVDLGIPRARSAGNHTRKDYP

Foldseek 3Di:
DPPPDPDDDPPPDPPDDPLVVLVVVLVVLVVQLVVCVVVVVVVSNVVSVVVNVVSVVVNVVVVVVVPDDDDCPVPPDDPPPPPPPPPPDD

Secondary structure (DSSP, 8-state):
-------S-------S-HHHHHHHHHHHHHHHHHHHHHTT-HHHHHHHHHHHHHHHHHHHHHHHHHHSPPP---PPPP------------